Protein AF-A0A9E8MXU7-F1 (afdb_monomer_lite)

Secondary structure (DSSP, 8-state):
-HHHHHHHHHHHHHHHHTT-----SSSGGGSSS---TTSGGGS-TTS--PPP-----SSTT--EEEEEETTEEEEEE---SSS---B-TTT-PBPPEEEEEEBPTTS-B---EEGGG-

pLDDT: mean 76.49, std 16.61, range [40.97, 94.19]

Foldseek 3Di:
DVVVVVVVVVVVVVVVVVPDDPPPPPPVVPDDDDDDPCPVVPPDPPPPDDDDDDQVAPDPQHKDWDDDDDQKTKIKTLDDPDDDFDADPPPRHTDIFIWIWGQDPVRHTHDTDGPVVD

Radius of gyration: 22.43 Å; chains: 1; bounding box: 34×58×56 Å

Organism: NCBI:txid2980107

Sequence (118 aa):
MKNFILLVNILFTLNVSFAQDNESDLFAASTETHLPTNFKDRIGSNGFAFRTLDVGINTKYSEYGSGFFMNKFIMVSSKKLGGLAKRDKATGEGFKSLYCLDIDKNGGLRLPLLFSEL

Structure (mmCIF, N/CA/C/O backbone):
data_AF-A0A9E8MXU7-F1
#
_entry.id   AF-A0A9E8MXU7-F1
#
loop_
_atom_site.group_PDB
_atom_site.id
_atom_site.type_symbol
_atom_site.label_atom_id
_atom_site.label_alt_id
_atom_site.label_comp_id
_atom_site.label_asym_id
_atom_site.label_entity_id
_atom_site.label_seq_id
_atom_site.pdbx_PDB_ins_code
_atom_site.Cartn_x
_atom_site.Cartn_y
_atom_site.Cartn_z
_atom_site.occupancy
_atom_site.B_iso_or_equiv
_atom_site.auth_seq_id
_atom_site.auth_comp_id
_atom_site.auth_asym_id
_atom_site.auth_atom_id
_atom_site.pdbx_PDB_model_num
ATOM 1 N N . MET A 1 1 ? -17.711 47.129 1.062 1.00 64.38 1 MET A N 1
ATOM 2 C CA . MET A 1 1 ? -18.404 45.888 0.631 1.00 64.38 1 MET A CA 1
ATOM 3 C C . MET A 1 1 ? -18.013 45.431 -0.774 1.00 64.38 1 MET A C 1
ATOM 5 O O . MET A 1 1 ? -17.635 44.280 -0.920 1.00 64.38 1 MET A O 1
ATOM 9 N N . LYS A 1 2 ? -18.031 46.303 -1.792 1.00 74.94 2 LYS A N 1
ATOM 10 C CA . LYS A 1 2 ? -17.708 45.945 -3.190 1.00 74.94 2 LYS A CA 1
ATOM 11 C C . LYS A 1 2 ? -16.315 45.302 -3.372 1.00 74.94 2 LYS A C 1
ATOM 13 O O . LYS A 1 2 ? -16.202 44.275 -4.025 1.00 74.94 2 LYS A O 1
ATOM 18 N N . ASN A 1 3 ? -15.293 45.830 -2.692 1.00 81.81 3 ASN A N 1
ATOM 19 C CA . ASN A 1 3 ? -13.92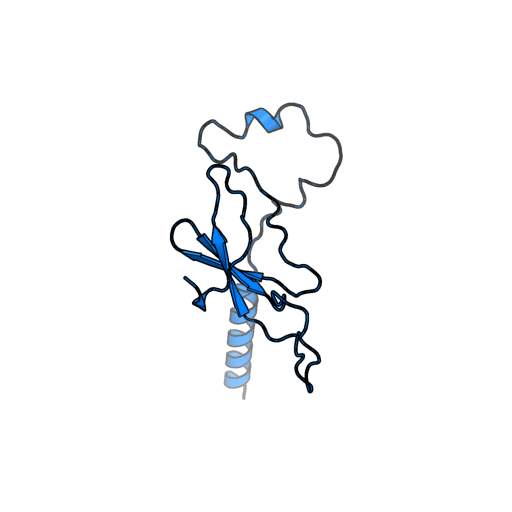0 45.300 -2.755 1.00 81.81 3 ASN A CA 1
ATOM 20 C C . ASN A 1 3 ? -13.760 43.947 -2.040 1.00 81.81 3 ASN A C 1
ATOM 22 O O . ASN A 1 3 ? -12.937 43.136 -2.443 1.00 81.81 3 ASN A O 1
ATOM 26 N N . PHE A 1 4 ? -14.568 43.686 -1.009 1.00 85.69 4 PHE A N 1
ATOM 27 C CA . PHE A 1 4 ? -14.568 42.402 -0.303 1.00 85.69 4 PHE A CA 1
ATOM 28 C C . PHE A 1 4 ? -15.193 41.304 -1.171 1.00 85.69 4 PHE A C 1
ATOM 30 O O . PHE A 1 4 ? -14.626 40.229 -1.317 1.00 85.69 4 PHE A O 1
ATOM 37 N N . ILE A 1 5 ? -16.312 41.617 -1.832 1.00 86.75 5 ILE A N 1
ATOM 38 C CA . ILE A 1 5 ? -16.969 40.710 -2.783 1.00 86.75 5 ILE A CA 1
ATOM 39 C C . ILE A 1 5 ? -16.043 40.405 -3.970 1.00 86.75 5 ILE A C 1
ATOM 41 O O . ILE A 1 5 ? -15.964 39.256 -4.400 1.00 86.75 5 ILE A O 1
ATOM 45 N N . LEU A 1 6 ? -15.303 41.401 -4.468 1.00 88.12 6 LEU A N 1
ATOM 46 C CA . LEU A 1 6 ? -14.323 41.205 -5.539 1.00 88.12 6 LEU A CA 1
ATOM 47 C C . LEU A 1 6 ? -13.199 40.246 -5.112 1.00 88.12 6 LEU A C 1
ATOM 49 O O . LEU A 1 6 ? -12.847 39.339 -5.859 1.00 88.12 6 LEU A O 1
ATOM 53 N N . LEU A 1 7 ? -12.682 40.409 -3.893 1.00 87.19 7 LEU A N 1
ATOM 54 C CA . LEU A 1 7 ? -11.587 39.593 -3.369 1.00 87.19 7 LEU A CA 1
ATOM 55 C C . LEU A 1 7 ? -12.011 38.133 -3.144 1.00 87.19 7 LEU A C 1
ATOM 57 O O . LEU A 1 7 ? -11.262 37.222 -3.485 1.00 87.19 7 LEU A O 1
ATOM 61 N N . VAL A 1 8 ? -13.239 37.904 -2.666 1.00 89.50 8 VAL A N 1
ATOM 62 C CA . VAL A 1 8 ? -13.817 36.555 -2.521 1.00 89.50 8 VAL A CA 1
ATOM 63 C C . VAL A 1 8 ? -13.996 35.869 -3.879 1.00 89.50 8 VAL A C 1
ATOM 65 O O . VAL A 1 8 ? -13.662 34.694 -4.014 1.00 89.50 8 VAL A O 1
ATOM 68 N N . ASN A 1 9 ? -14.462 36.594 -4.902 1.00 81.06 9 ASN A N 1
ATOM 69 C CA . ASN A 1 9 ? -14.613 36.033 -6.249 1.00 81.06 9 ASN A CA 1
ATOM 70 C C . ASN A 1 9 ? -13.260 35.664 -6.876 1.00 81.06 9 ASN A C 1
ATOM 72 O O . ASN A 1 9 ? -13.131 34.584 -7.448 1.00 81.06 9 ASN A O 1
ATOM 76 N N . ILE A 1 10 ? -12.234 36.506 -6.709 1.00 88.00 10 ILE A N 1
ATOM 77 C CA . ILE A 1 10 ? -10.873 36.204 -7.181 1.00 88.00 10 ILE A CA 1
ATOM 78 C C . ILE A 1 10 ? -10.344 34.934 -6.504 1.00 88.00 10 ILE A C 1
ATOM 80 O O . ILE A 1 10 ? -9.859 34.028 -7.184 1.00 88.00 10 ILE A O 1
ATOM 84 N N . LEU A 1 11 ? -10.505 34.820 -5.182 1.00 82.19 11 LEU A N 1
ATOM 85 C CA . LEU A 1 11 ? -10.062 33.643 -4.434 1.00 82.19 11 LEU A CA 1
ATOM 86 C C . LEU A 1 11 ? -10.775 32.365 -4.904 1.00 82.19 11 LEU A C 1
ATOM 88 O O . LEU A 1 11 ? -10.141 31.322 -5.046 1.00 82.19 11 LEU A O 1
ATOM 92 N N . PHE A 1 12 ? -12.076 32.447 -5.191 1.00 82.12 12 PHE A N 1
ATOM 93 C CA . PHE A 1 12 ? -12.857 31.312 -5.681 1.00 82.12 12 PHE A CA 1
ATOM 94 C C . PHE A 1 12 ? -12.384 30.840 -7.066 1.00 82.12 12 PHE A C 1
ATOM 96 O O . PHE A 1 12 ? -12.151 29.649 -7.261 1.00 82.12 12 PHE A O 1
ATOM 103 N N . THR A 1 13 ? -12.146 31.762 -8.007 1.00 75.19 13 THR A N 1
ATOM 104 C CA . THR A 1 13 ? -11.678 31.414 -9.366 1.00 75.19 13 THR A CA 1
ATOM 105 C C . THR A 1 13 ? -10.283 30.785 -9.402 1.00 75.19 13 THR A C 1
ATOM 107 O O . THR A 1 13 ? -10.029 29.896 -10.218 1.00 75.19 13 THR A O 1
ATOM 110 N N . LEU A 1 14 ? -9.392 31.192 -8.491 1.00 72.50 14 LEU A N 1
ATOM 111 C CA . LEU A 1 14 ? -8.070 30.582 -8.353 1.00 72.50 14 LEU A CA 1
ATOM 112 C C . LEU A 1 14 ? -8.187 29.119 -7.907 1.00 72.50 14 LEU A C 1
ATOM 114 O O . LEU A 1 14 ? -7.601 28.249 -8.539 1.00 72.50 14 LEU A O 1
ATOM 118 N N . ASN A 1 15 ? -8.999 28.828 -6.886 1.00 73.69 15 ASN A N 1
ATOM 119 C CA . ASN A 1 15 ? -9.166 27.460 -6.380 1.00 73.69 15 ASN A CA 1
ATOM 120 C C . ASN A 1 15 ? -9.783 26.503 -7.418 1.00 73.69 15 ASN A C 1
ATOM 122 O O . ASN A 1 15 ? -9.364 25.354 -7.494 1.00 73.69 15 ASN A O 1
ATOM 126 N N . VAL A 1 16 ? -10.728 26.967 -8.246 1.00 72.44 16 VAL A N 1
ATOM 127 C CA . VAL A 1 16 ? -11.328 26.133 -9.308 1.00 72.44 16 VAL A CA 1
ATOM 128 C C . VAL A 1 16 ? -10.315 25.802 -10.411 1.00 72.44 16 VAL A C 1
ATOM 130 O O . VAL A 1 16 ? -10.303 24.681 -10.910 1.00 72.44 16 VAL A O 1
ATOM 133 N N . SER A 1 17 ? -9.423 26.736 -10.752 1.00 63.09 17 SER A N 1
ATOM 134 C CA . SER A 1 17 ? -8.416 26.527 -11.806 1.00 63.09 17 SER A CA 1
ATOM 135 C C . SER A 1 17 ? -7.305 25.557 -11.382 1.00 63.09 17 SER A C 1
ATOM 137 O O . SER A 1 17 ? -6.753 24.856 -12.222 1.00 63.09 17 SER A O 1
ATOM 139 N N . PHE A 1 18 ? -6.991 25.481 -10.083 1.00 61.72 18 PHE A N 1
ATOM 140 C CA . PHE A 1 18 ? -6.050 24.489 -9.543 1.00 61.72 18 PHE A CA 1
ATOM 141 C C . PHE A 1 18 ? -6.654 23.083 -9.398 1.00 61.72 18 PHE A C 1
ATOM 143 O O . PHE A 1 18 ? -5.907 22.138 -9.165 1.00 61.72 18 PHE A O 1
ATOM 150 N N . ALA A 1 19 ? -7.977 22.936 -9.528 1.00 57.47 19 ALA A N 1
ATOM 151 C CA . ALA A 1 19 ? -8.677 21.660 -9.377 1.00 57.47 19 ALA A CA 1
ATOM 152 C C . ALA A 1 19 ? -8.977 20.948 -10.710 1.00 57.47 19 ALA A C 1
ATOM 154 O O . ALA A 1 19 ? -9.543 19.862 -10.686 1.00 57.47 19 ALA A O 1
ATOM 155 N N . GLN A 1 20 ? -8.626 21.546 -11.855 1.00 55.00 20 GLN A N 1
ATOM 156 C CA . GLN A 1 20 ? -8.671 20.879 -13.157 1.00 55.00 20 GLN A CA 1
ATOM 157 C C . GLN A 1 20 ? -7.257 20.457 -13.550 1.00 55.00 20 GLN A C 1
ATOM 159 O O . GLN A 1 20 ? -6.517 21.184 -14.214 1.00 55.00 20 GLN A O 1
ATOM 164 N N . ASP A 1 21 ? -6.875 19.262 -13.126 1.00 47.88 21 ASP A N 1
ATOM 165 C CA . ASP A 1 21 ? -5.933 18.467 -13.888 1.00 47.88 21 ASP A CA 1
ATOM 166 C C . ASP A 1 21 ? -6.541 18.203 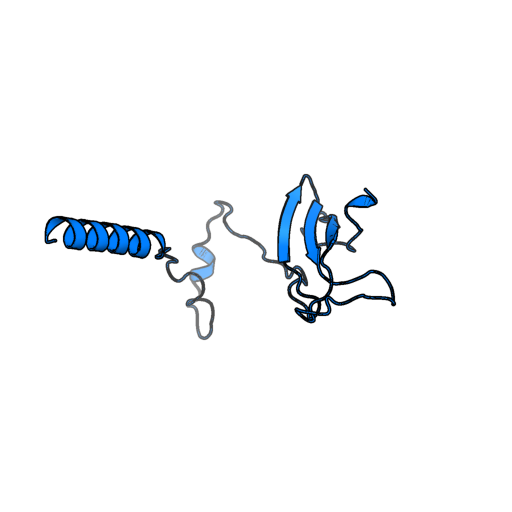-15.271 1.00 47.88 21 ASP A C 1
ATOM 168 O O . ASP A 1 21 ? -7.623 17.644 -15.424 1.00 47.88 21 ASP A O 1
ATOM 172 N N . ASN A 1 22 ? -5.846 18.646 -16.318 1.00 52.66 22 ASN A N 1
ATOM 173 C CA . ASN A 1 22 ? -6.148 18.213 -17.676 1.00 52.66 22 ASN A CA 1
ATOM 174 C C . ASN A 1 22 ? -5.672 16.761 -17.809 1.00 52.66 22 ASN A C 1
ATOM 176 O O . ASN A 1 22 ? -4.643 16.499 -18.434 1.00 52.66 22 ASN A O 1
ATOM 180 N N . GLU A 1 23 ? -6.381 15.818 -17.188 1.00 46.41 23 GLU A N 1
ATOM 181 C CA . GLU A 1 23 ? -6.251 14.411 -17.538 1.00 46.41 23 GLU A CA 1
ATOM 182 C C . GLU A 1 23 ? -6.881 14.256 -18.923 1.00 46.41 23 GLU A C 1
ATOM 184 O O . GLU A 1 23 ? -8.076 14.032 -19.094 1.00 46.41 23 GLU A O 1
ATOM 189 N N . SER A 1 24 ? -6.069 14.488 -19.954 1.00 46.78 24 SER A N 1
ATOM 190 C CA . SER A 1 24 ? -6.431 14.148 -21.318 1.00 46.78 24 SER A CA 1
ATOM 191 C C . SER A 1 24 ? -6.601 12.633 -21.386 1.00 46.78 24 SER A C 1
ATOM 193 O O . SER A 1 24 ? -5.602 11.928 -21.504 1.00 46.78 24 SER A O 1
ATOM 195 N N . ASP A 1 25 ? -7.845 12.173 -21.239 1.00 49.25 25 ASP A N 1
ATOM 196 C CA . ASP A 1 25 ? -8.442 10.897 -21.660 1.00 49.25 25 ASP A CA 1
ATOM 197 C C . ASP A 1 25 ? -7.466 9.845 -22.223 1.00 49.25 25 ASP A C 1
ATOM 199 O O . ASP A 1 25 ? -7.550 9.418 -23.376 1.00 49.25 25 ASP A O 1
ATOM 203 N N . LEU A 1 26 ? -6.533 9.372 -21.396 1.00 45.31 26 LEU A N 1
ATOM 204 C CA . LEU A 1 26 ? -5.691 8.225 -21.738 1.00 45.31 26 LEU A CA 1
ATOM 205 C C . LEU A 1 26 ? -6.411 6.913 -21.386 1.00 45.31 26 LEU A C 1
ATOM 207 O O . LEU A 1 26 ? -6.128 5.868 -21.969 1.00 45.31 26 LEU A O 1
ATOM 211 N N . PHE A 1 27 ? -7.388 6.976 -20.475 1.00 40.97 27 PHE A N 1
ATOM 212 C CA . PHE A 1 27 ? -8.148 5.824 -19.993 1.00 40.97 27 PHE A CA 1
ATOM 213 C C . PHE A 1 27 ? -9.448 5.563 -20.770 1.00 40.97 27 PHE A C 1
ATOM 215 O O . PHE A 1 27 ? -9.799 4.394 -20.957 1.00 40.97 27 PHE A O 1
ATOM 222 N N . ALA A 1 28 ? -10.110 6.593 -21.317 1.00 44.25 28 ALA A N 1
ATOM 223 C CA . ALA A 1 28 ? -11.342 6.431 -22.105 1.00 44.25 28 ALA A CA 1
ATOM 224 C C . ALA A 1 28 ? -11.138 5.634 -23.409 1.00 44.25 28 ALA A C 1
ATOM 226 O O . ALA A 1 28 ? -12.076 5.030 -23.922 1.00 44.25 28 ALA A O 1
ATOM 227 N N . ALA A 1 29 ? -9.904 5.556 -23.919 1.00 42.81 29 ALA A N 1
ATOM 228 C CA . ALA A 1 29 ? -9.572 4.797 -25.126 1.00 42.81 29 ALA A CA 1
ATOM 229 C C . ALA A 1 29 ? -9.356 3.288 -24.892 1.00 42.81 29 ALA A C 1
ATOM 231 O O . ALA A 1 29 ? -9.161 2.545 -25.854 1.00 42.81 29 ALA A O 1
ATOM 232 N N . SER A 1 30 ? -9.353 2.819 -23.638 1.00 48.44 30 SER A N 1
ATOM 233 C CA . SER A 1 30 ? -9.045 1.414 -23.322 1.00 48.44 30 SER A CA 1
ATOM 234 C C . SER A 1 30 ? -10.272 0.519 -23.136 1.00 48.44 30 SER A C 1
ATOM 236 O O . SER A 1 30 ? -10.121 -0.700 -23.062 1.00 48.44 30 SER A O 1
ATOM 238 N N . THR A 1 31 ? -11.482 1.085 -23.121 1.00 47.25 31 THR A N 1
ATOM 239 C CA . THR A 1 31 ? -12.711 0.294 -22.985 1.00 47.25 31 THR A CA 1
ATOM 240 C C . THR A 1 31 ? -13.392 0.122 -24.342 1.00 47.25 31 THR A C 1
ATOM 242 O O . THR A 1 31 ? -14.197 0.940 -24.765 1.00 47.25 31 THR A O 1
ATOM 245 N N . GLU A 1 32 ? -13.055 -1.013 -24.958 1.00 51.97 32 GLU A N 1
ATOM 246 C CA . GLU A 1 32 ? -13.896 -1.820 -25.851 1.00 51.97 32 GLU A CA 1
ATOM 247 C C . GLU A 1 32 ? -14.087 -1.365 -27.319 1.00 51.97 32 GLU A C 1
ATOM 249 O O . GLU A 1 32 ? -14.610 -0.306 -27.646 1.00 51.97 32 GLU A O 1
ATOM 254 N N . THR A 1 33 ? -13.785 -2.327 -28.202 1.00 45.25 33 THR A N 1
ATOM 255 C CA . THR A 1 33 ? -14.223 -2.512 -29.601 1.00 45.25 33 THR A CA 1
ATOM 256 C C . THR A 1 33 ? -13.412 -1.864 -30.744 1.00 45.25 33 THR A C 1
ATOM 258 O O . THR A 1 33 ? -13.526 -0.694 -31.079 1.00 45.25 33 THR A O 1
ATOM 261 N N . HIS A 1 34 ? -12.636 -2.729 -31.417 1.00 46.75 34 HIS A N 1
ATOM 262 C CA . HIS A 1 34 ? -12.014 -2.560 -32.742 1.00 46.75 34 HIS A CA 1
ATOM 263 C C . HIS A 1 34 ? -10.961 -1.449 -32.899 1.00 46.75 34 HIS A C 1
ATOM 265 O O . HIS A 1 34 ? -11.151 -0.485 -33.638 1.00 46.75 34 HIS A O 1
ATOM 271 N N . LEU A 1 35 ? -9.768 -1.655 -32.326 1.00 45.47 35 LEU A N 1
ATOM 272 C CA . LEU A 1 35 ? -8.597 -0.901 -32.774 1.00 45.47 35 LEU A CA 1
ATOM 273 C C . LEU A 1 35 ? -8.193 -1.347 -34.195 1.00 45.47 35 LEU A C 1
ATOM 275 O O . LEU A 1 35 ? -7.943 -2.540 -34.402 1.00 45.47 35 LEU A O 1
ATOM 279 N N . PRO A 1 36 ? -8.065 -0.427 -35.171 1.00 45.41 36 PRO A N 1
ATOM 280 C CA . PRO A 1 36 ? -7.411 -0.732 -36.435 1.00 45.41 36 PRO A CA 1
ATOM 281 C C . PRO A 1 36 ? -5.972 -1.176 -36.149 1.00 45.41 36 PRO A C 1
ATOM 283 O O . PRO A 1 36 ? -5.310 -0.657 -35.248 1.00 45.41 36 PRO A O 1
ATOM 286 N N . THR A 1 37 ? -5.485 -2.134 -36.933 1.00 50.81 37 THR A N 1
ATOM 287 C CA . THR A 1 37 ? -4.217 -2.879 -36.797 1.00 50.81 37 THR A CA 1
ATOM 288 C C . THR A 1 37 ? -2.934 -2.044 -36.657 1.00 50.81 37 THR A C 1
ATOM 290 O O . THR A 1 37 ? -1.872 -2.615 -36.452 1.00 50.81 37 THR A O 1
ATOM 293 N N . ASN A 1 38 ? -3.016 -0.714 -36.693 1.00 51.56 38 ASN A N 1
ATOM 294 C CA . ASN A 1 38 ? -1.882 0.208 -36.775 1.00 51.56 38 ASN A CA 1
ATOM 295 C C . ASN A 1 38 ? -1.604 0.984 -35.471 1.00 51.56 38 ASN A C 1
ATOM 297 O O . ASN A 1 38 ? -0.769 1.886 -35.461 1.00 51.56 38 ASN A O 1
ATOM 301 N N . PHE A 1 39 ? -2.296 0.690 -34.362 1.00 51.50 39 PHE A N 1
ATOM 302 C CA . PHE A 1 39 ? -2.021 1.368 -33.082 1.00 51.50 39 PHE A CA 1
ATOM 303 C C . PHE A 1 39 ? -0.766 0.826 -32.375 1.00 51.50 39 PHE A C 1
ATOM 305 O O . PHE A 1 39 ? -0.102 1.559 -31.646 1.00 51.50 39 PHE A O 1
ATOM 312 N N . LYS A 1 40 ? -0.397 -0.438 -32.635 1.00 54.09 40 LYS A N 1
ATOM 313 C CA . LYS A 1 40 ? 0.825 -1.059 -32.091 1.00 54.09 40 LYS A CA 1
ATOM 314 C C . LYS A 1 40 ? 2.110 -0.437 -32.650 1.00 54.09 40 LYS A C 1
ATOM 316 O O . LYS A 1 40 ? 3.107 -0.403 -31.941 1.00 54.09 40 LYS A O 1
ATOM 321 N N . ASP A 1 41 ? 2.060 0.130 -33.853 1.00 55.44 41 ASP A N 1
ATOM 322 C CA . ASP A 1 41 ? 3.236 0.694 -34.532 1.00 55.44 41 ASP A CA 1
ATOM 323 C C . ASP A 1 41 ? 3.572 2.129 -34.088 1.00 55.44 41 ASP A C 1
ATOM 325 O O . ASP A 1 41 ? 4.588 2.690 -34.494 1.00 55.44 41 ASP A O 1
ATOM 329 N N . ARG A 1 42 ? 2.724 2.748 -33.252 1.00 54.69 42 ARG A N 1
ATOM 330 C CA . ARG A 1 42 ? 2.892 4.137 -32.785 1.00 54.69 42 ARG A CA 1
ATOM 331 C C . ARG A 1 42 ? 3.596 4.273 -31.437 1.00 54.69 42 ARG A C 1
ATOM 333 O O . ARG A 1 42 ? 4.032 5.373 -31.106 1.00 54.69 42 ARG A O 1
ATOM 340 N N . ILE A 1 43 ? 3.746 3.188 -30.677 1.00 59.91 43 ILE A N 1
ATOM 341 C CA . ILE A 1 43 ? 4.627 3.175 -29.504 1.00 59.91 43 ILE A CA 1
ATOM 342 C C . ILE A 1 43 ? 6.022 2.828 -30.020 1.00 59.91 43 ILE A C 1
ATOM 344 O O . ILE A 1 43 ? 6.376 1.663 -30.175 1.00 59.91 43 ILE A O 1
ATOM 348 N N . GLY A 1 44 ? 6.779 3.862 -30.388 1.00 57.03 44 GLY A N 1
ATOM 349 C CA . GLY A 1 44 ? 8.137 3.706 -30.898 1.00 57.03 44 GLY A CA 1
ATOM 350 C C . GLY A 1 44 ? 9.080 3.044 -29.886 1.00 57.03 44 GLY A C 1
ATOM 351 O O . GLY A 1 44 ? 8.786 2.901 -28.701 1.00 57.03 44 GLY A O 1
ATOM 352 N N . SER A 1 45 ? 10.287 2.703 -30.336 1.00 55.94 45 SER A N 1
ATOM 353 C CA . SER A 1 45 ? 11.387 2.192 -29.499 1.00 55.94 45 SER A CA 1
ATOM 354 C C . SER A 1 45 ? 11.906 3.197 -28.452 1.00 55.94 45 SER A C 1
ATOM 356 O O . SER A 1 45 ? 12.939 2.965 -27.832 1.00 55.94 45 SER A O 1
ATOM 358 N N . ASN A 1 46 ? 11.220 4.328 -28.268 1.00 56.28 46 ASN A N 1
ATOM 359 C CA . ASN A 1 46 ? 11.553 5.415 -27.350 1.00 56.28 46 ASN A CA 1
ATOM 360 C C . ASN A 1 46 ? 11.226 5.098 -25.877 1.00 56.28 46 ASN A C 1
ATOM 362 O O . ASN A 1 46 ? 11.401 5.961 -25.023 1.00 56.28 46 ASN A O 1
ATOM 366 N N . GLY A 1 47 ? 10.801 3.868 -25.567 1.00 58.12 47 GLY A N 1
ATOM 367 C CA . GLY A 1 47 ? 10.821 3.340 -24.200 1.00 58.12 47 GLY A CA 1
ATOM 368 C C . GLY A 1 47 ? 9.590 3.642 -23.344 1.00 58.12 47 GLY A C 1
ATOM 369 O O . GLY A 1 47 ? 9.616 3.362 -22.152 1.00 58.12 47 GLY A O 1
ATOM 370 N N . PHE A 1 48 ? 8.496 4.144 -23.923 1.00 71.69 48 PHE A N 1
ATOM 371 C CA . PHE A 1 48 ? 7.241 4.405 -23.194 1.00 71.69 48 PHE A CA 1
ATOM 372 C C . PHE A 1 48 ? 6.287 3.198 -23.140 1.00 71.69 48 PHE A C 1
ATOM 374 O O . PHE A 1 48 ? 5.099 3.340 -22.855 1.00 71.69 48 PHE A O 1
ATOM 381 N N . ALA A 1 49 ? 6.796 1.996 -23.412 1.00 75.50 49 ALA A N 1
ATOM 382 C CA . ALA A 1 49 ? 6.058 0.755 -23.219 1.00 75.50 49 ALA A CA 1
ATOM 383 C C . ALA A 1 49 ? 6.203 0.299 -21.760 1.00 75.50 49 ALA A C 1
ATOM 385 O O . ALA A 1 49 ? 7.161 -0.387 -21.400 1.00 75.50 49 ALA A O 1
ATOM 386 N N . PHE A 1 50 ? 5.253 0.689 -20.912 1.00 77.69 50 PHE A N 1
ATOM 387 C CA . PHE A 1 50 ? 5.227 0.276 -19.511 1.00 77.69 50 PHE A CA 1
ATOM 388 C C . PHE A 1 50 ? 4.370 -0.970 -19.327 1.00 77.69 50 PHE A C 1
ATOM 390 O O . PHE A 1 50 ? 3.281 -1.089 -19.887 1.00 77.69 50 PHE A O 1
ATOM 397 N N . ARG A 1 51 ? 4.848 -1.887 -18.485 1.00 78.62 51 ARG A N 1
ATOM 398 C CA . ARG A 1 51 ? 4.021 -2.972 -17.970 1.00 78.62 51 ARG A CA 1
ATOM 399 C C . ARG A 1 51 ? 3.410 -2.530 -16.651 1.00 78.62 51 ARG A C 1
ATOM 401 O O . ARG A 1 51 ? 4.136 -2.276 -15.695 1.00 78.62 51 ARG A O 1
ATOM 408 N N . THR A 1 52 ? 2.088 -2.474 -16.603 1.00 84.56 52 THR A N 1
ATOM 409 C CA . THR A 1 52 ? 1.354 -2.307 -15.352 1.00 84.56 52 THR A CA 1
ATOM 410 C C . THR A 1 52 ? 1.217 -3.660 -14.660 1.00 84.56 52 THR A C 1
ATOM 412 O O . THR A 1 52 ? 1.130 -4.709 -15.304 1.00 84.56 52 THR A O 1
ATOM 415 N N . LEU A 1 53 ? 1.262 -3.645 -13.333 1.00 85.12 53 LEU A N 1
ATOM 416 C CA . LEU A 1 53 ? 1.103 -4.825 -12.494 1.00 85.12 53 LEU A CA 1
ATOM 417 C C . LEU A 1 53 ? 0.040 -4.521 -11.449 1.00 85.12 53 LEU A C 1
ATOM 419 O O . LEU A 1 53 ? 0.009 -3.418 -10.901 1.00 85.12 53 LEU A O 1
ATOM 423 N N . ASP A 1 54 ? -0.805 -5.506 -11.167 1.00 85.88 54 ASP A N 1
ATOM 424 C CA . ASP A 1 54 ? -1.683 -5.440 -10.010 1.00 85.88 54 ASP A CA 1
ATOM 425 C C . ASP A 1 54 ? -0.843 -5.621 -8.741 1.00 85.88 54 ASP A C 1
ATOM 427 O O . ASP A 1 54 ? -0.124 -6.608 -8.570 1.00 85.88 54 ASP A O 1
ATOM 431 N N . VAL A 1 55 ? -0.915 -4.624 -7.869 1.00 80.25 55 VAL A N 1
ATOM 432 C CA . VAL A 1 55 ? -0.184 -4.559 -6.604 1.00 80.25 55 VAL A CA 1
ATOM 433 C C . VAL A 1 55 ? -0.957 -5.201 -5.445 1.00 80.25 55 VAL A C 1
ATOM 435 O O . VAL A 1 55 ? -0.401 -5.349 -4.358 1.00 80.25 55 VAL A O 1
ATOM 438 N N . GLY A 1 56 ? -2.224 -5.586 -5.642 1.00 81.44 56 GLY A N 1
ATOM 439 C CA . GLY A 1 56 ? -3.043 -6.259 -4.629 1.00 81.44 56 GLY A CA 1
ATOM 440 C C . GLY A 1 56 ? -3.382 -5.398 -3.403 1.00 81.44 56 GLY A C 1
ATOM 441 O O . GLY A 1 56 ? -3.657 -5.942 -2.330 1.00 81.44 56 GLY A O 1
ATOM 442 N N . ILE A 1 57 ? -3.327 -4.068 -3.540 1.00 80.81 57 ILE A N 1
ATOM 443 C CA . ILE A 1 57 ? -3.721 -3.093 -2.506 1.00 80.81 57 ILE A CA 1
ATOM 444 C C . ILE A 1 57 ? -5.201 -2.707 -2.664 1.00 80.81 57 ILE A C 1
ATOM 446 O O . ILE A 1 57 ? -5.854 -3.130 -3.611 1.00 80.81 57 ILE A O 1
ATOM 450 N N . ASN A 1 58 ? -5.737 -1.894 -1.749 1.00 83.38 58 ASN A N 1
ATOM 451 C CA . ASN A 1 58 ? -7.156 -1.524 -1.697 1.00 83.38 58 ASN A CA 1
ATOM 452 C C . ASN A 1 58 ? -8.106 -2.712 -1.440 1.00 83.38 58 ASN A C 1
ATOM 454 O O . ASN A 1 58 ? -9.150 -2.873 -2.073 1.00 83.38 58 ASN A O 1
ATOM 458 N N . THR A 1 59 ? -7.747 -3.570 -0.487 1.00 85.19 59 THR A N 1
ATOM 459 C CA . THR A 1 59 ? -8.635 -4.634 -0.017 1.00 85.19 59 THR A CA 1
ATOM 460 C C . THR A 1 59 ? -9.588 -4.103 1.063 1.00 85.19 59 THR A C 1
ATOM 462 O O . THR A 1 59 ? -9.557 -2.935 1.455 1.00 85.19 59 THR A O 1
ATOM 465 N N . LYS A 1 60 ? -10.399 -4.991 1.654 1.00 84.06 60 LYS A N 1
ATOM 466 C CA . LYS A 1 60 ? -11.238 -4.678 2.829 1.00 84.06 60 LYS A CA 1
ATOM 467 C C . LYS A 1 60 ? -10.463 -4.160 4.052 1.00 84.06 60 LYS A C 1
ATOM 469 O O . LYS A 1 60 ? -11.084 -3.740 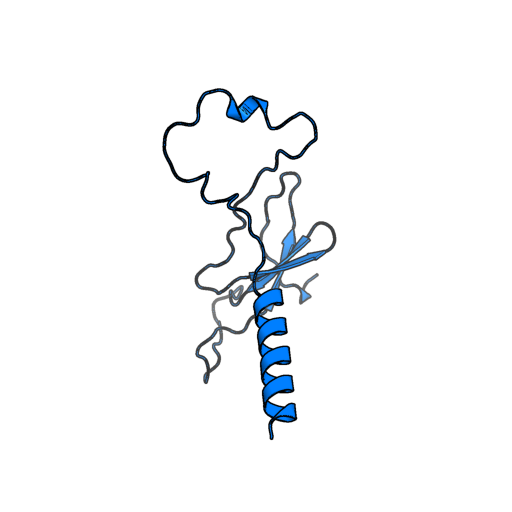5.024 1.00 84.06 60 LYS A O 1
ATOM 474 N N . TYR A 1 61 ? -9.134 -4.260 4.050 1.00 84.06 61 TYR A N 1
ATOM 475 C CA . TYR A 1 61 ? -8.271 -3.735 5.105 1.00 84.06 61 TYR A CA 1
ATOM 476 C C . TYR A 1 61 ? -7.732 -2.325 4.798 1.00 84.06 61 TYR A C 1
ATOM 478 O O . TYR A 1 61 ? -6.849 -1.847 5.513 1.00 84.06 61 TYR A O 1
ATOM 486 N N . SER A 1 62 ? -8.288 -1.650 3.784 1.00 83.94 62 SER A N 1
ATOM 487 C CA . SER A 1 62 ? -8.047 -0.241 3.457 1.00 83.94 62 SER A CA 1
ATOM 488 C C . SER A 1 62 ? -6.564 0.091 3.295 1.00 83.94 62 SER A C 1
ATOM 490 O O . SER A 1 62 ? -6.015 0.904 4.051 1.00 83.94 62 SER A O 1
ATOM 492 N N . GLU A 1 63 ? -5.922 -0.567 2.328 1.00 89.69 63 GLU A N 1
ATOM 493 C CA . GLU A 1 63 ? -4.533 -0.310 1.958 1.00 89.69 63 GLU A CA 1
ATOM 494 C C . GLU A 1 63 ? -4.383 0.786 0.913 1.00 89.69 63 GLU A C 1
ATOM 496 O O . GLU A 1 63 ? -5.065 0.767 -0.109 1.00 89.69 63 GLU A O 1
ATOM 501 N N . TYR A 1 64 ? -3.416 1.675 1.123 1.00 90.44 64 TYR A N 1
ATOM 502 C CA . TYR A 1 64 ? -2.989 2.654 0.129 1.00 90.44 64 TYR A CA 1
ATOM 503 C C . TYR A 1 64 ? -1.465 2.772 0.106 1.00 90.44 64 TYR A C 1
ATOM 505 O O . TYR A 1 64 ? -0.781 2.553 1.112 1.00 90.44 64 TYR A O 1
ATOM 513 N N . GLY A 1 65 ? -0.925 3.088 -1.070 1.00 90.75 65 GLY A N 1
ATOM 514 C CA . GLY A 1 65 ? 0.506 3.310 -1.248 1.00 90.75 65 GLY A CA 1
ATOM 515 C C . GLY A 1 65 ? 0.951 4.589 -0.545 1.00 90.75 65 GLY A C 1
ATOM 516 O O . GLY A 1 65 ? 0.292 5.619 -0.659 1.00 90.75 65 GLY A O 1
ATOM 517 N N . SER A 1 66 ? 2.071 4.521 0.174 1.00 92.38 66 SER A N 1
ATOM 518 C CA . SER A 1 66 ? 2.726 5.699 0.748 1.00 92.38 66 SER A CA 1
ATOM 519 C C . SER A 1 66 ? 3.860 6.194 -0.144 1.00 92.38 66 SER A C 1
ATOM 521 O O . SER A 1 66 ? 4.031 7.398 -0.291 1.00 92.38 66 SER A O 1
ATOM 523 N N . GLY A 1 67 ? 4.658 5.285 -0.708 1.00 92.56 67 GLY A N 1
ATOM 524 C CA . GLY A 1 67 ? 5.793 5.656 -1.547 1.00 92.56 67 GLY A CA 1
ATOM 525 C C . GLY A 1 67 ? 6.792 4.524 -1.751 1.00 92.56 67 GLY A C 1
ATOM 526 O O . GLY A 1 67 ? 6.550 3.378 -1.377 1.00 92.56 67 GLY A O 1
ATOM 527 N N . PHE A 1 68 ? 7.931 4.870 -2.342 1.00 92.75 68 PHE A N 1
ATOM 528 C CA . PHE A 1 68 ? 9.029 3.951 -2.621 1.00 92.75 68 PHE A CA 1
ATOM 529 C C . PHE A 1 68 ? 10.285 4.402 -1.880 1.00 92.75 68 PHE A C 1
ATOM 531 O O . PHE A 1 68 ? 10.608 5.589 -1.865 1.00 92.75 68 PHE A O 1
ATOM 538 N N . PHE A 1 69 ? 11.005 3.454 -1.286 1.00 90.94 69 PHE A N 1
ATOM 539 C CA . PHE A 1 69 ? 12.314 3.701 -0.692 1.00 90.94 69 PHE A CA 1
ATOM 540 C C . PHE A 1 69 ? 13.253 2.554 -1.042 1.00 90.94 69 PHE A C 1
ATOM 542 O O . PHE A 1 69 ? 12.997 1.401 -0.693 1.00 90.94 69 PHE A O 1
ATOM 549 N N . MET A 1 70 ? 14.345 2.872 -1.742 1.00 89.94 70 MET A N 1
ATOM 550 C CA . MET A 1 70 ? 15.228 1.869 -2.342 1.00 89.94 70 MET A CA 1
ATOM 551 C C . MET A 1 70 ? 14.408 0.875 -3.187 1.00 89.94 70 MET A C 1
ATOM 553 O O . MET A 1 70 ? 13.530 1.274 -3.946 1.00 89.94 70 MET A O 1
ATOM 557 N N . ASN A 1 71 ? 14.663 -0.423 -3.044 1.00 91.44 71 ASN A N 1
ATOM 558 C CA . ASN A 1 71 ? 13.960 -1.481 -3.760 1.00 91.44 71 ASN A CA 1
ATOM 559 C C . ASN A 1 71 ? 12.725 -1.993 -2.986 1.00 91.44 71 ASN A C 1
ATOM 561 O O . ASN A 1 71 ? 12.425 -3.190 -2.993 1.00 91.44 71 ASN A O 1
ATOM 565 N N . LYS A 1 72 ? 12.055 -1.095 -2.251 1.00 93.00 72 LYS A N 1
ATOM 566 C CA . LYS A 1 72 ? 10.915 -1.421 -1.394 1.00 93.00 72 LYS A CA 1
ATOM 567 C C . LYS A 1 72 ? 9.737 -0.486 -1.643 1.00 93.00 72 LYS A C 1
ATOM 569 O O . LYS A 1 72 ? 9.895 0.728 -1.782 1.00 93.00 72 LYS A O 1
ATOM 574 N N . PHE A 1 73 ? 8.547 -1.0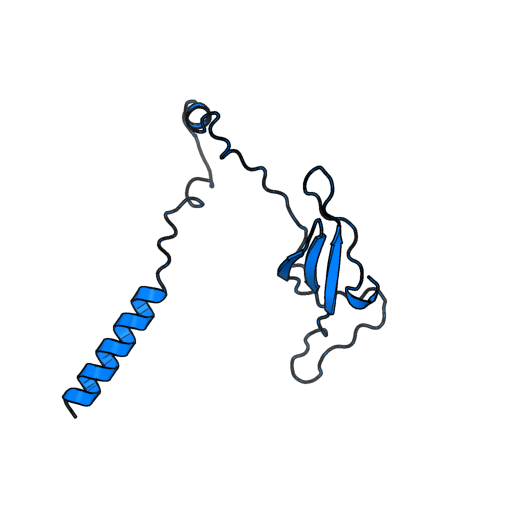71 -1.653 1.00 93.31 73 PHE A N 1
ATOM 575 C CA . PHE A 1 73 ? 7.277 -0.363 -1.676 1.00 93.31 73 PHE A CA 1
ATOM 576 C C . PHE A 1 73 ? 6.749 -0.217 -0.248 1.00 93.31 73 PHE A C 1
ATOM 578 O O . PHE A 1 73 ? 6.665 -1.193 0.501 1.00 93.31 73 PHE A O 1
ATOM 585 N N . ILE A 1 74 ? 6.409 1.009 0.133 1.00 94.19 74 ILE A N 1
ATOM 586 C CA . ILE A 1 74 ? 5.858 1.346 1.442 1.00 94.19 74 ILE A CA 1
ATOM 587 C C . ILE A 1 74 ? 4.353 1.530 1.283 1.00 94.19 74 ILE A C 1
ATOM 589 O O . ILE A 1 74 ? 3.901 2.379 0.510 1.00 94.19 74 ILE A O 1
ATOM 593 N N . MET A 1 75 ? 3.577 0.771 2.052 1.00 93.62 75 MET A N 1
ATOM 594 C CA . MET A 1 75 ? 2.121 0.886 2.093 1.00 93.62 75 MET A CA 1
ATOM 595 C C . MET A 1 75 ? 1.623 1.140 3.511 1.00 93.62 75 MET A C 1
ATOM 597 O O . MET A 1 75 ? 2.220 0.698 4.493 1.00 93.62 75 MET A O 1
ATOM 601 N N . VAL A 1 76 ? 0.479 1.803 3.607 1.00 93.50 76 VAL A N 1
ATOM 602 C CA . VAL A 1 76 ? -0.293 1.899 4.842 1.00 93.50 76 VAL A CA 1
ATOM 603 C C . VAL A 1 76 ? -1.415 0.875 4.772 1.00 93.50 76 VAL A C 1
ATOM 605 O O . VAL A 1 76 ? -2.107 0.799 3.763 1.00 93.50 76 VAL A O 1
ATOM 608 N N . SER A 1 77 ? -1.613 0.090 5.829 1.00 91.56 77 SER A N 1
ATOM 609 C CA . SER A 1 77 ? -2.666 -0.928 5.873 1.00 91.56 77 SER A CA 1
ATOM 610 C C . SER A 1 77 ? -3.252 -1.081 7.272 1.00 91.56 77 SER A C 1
ATOM 612 O O . SER A 1 77 ? -2.519 -1.039 8.261 1.00 91.56 77 SER A O 1
ATOM 614 N N . SER A 1 78 ? -4.566 -1.312 7.361 1.00 90.69 78 SER A N 1
ATOM 615 C CA .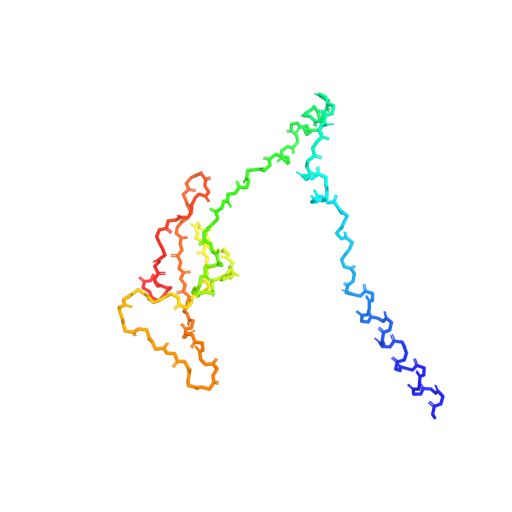 SER A 1 78 ? -5.219 -1.779 8.594 1.00 90.69 78 SER A CA 1
ATOM 616 C C . SER A 1 78 ? -5.175 -3.310 8.735 1.00 90.69 78 SER A C 1
ATOM 618 O O . SER A 1 78 ? -5.725 -3.870 9.689 1.00 90.69 78 SER A O 1
ATOM 620 N N . LYS A 1 79 ? -4.547 -4.022 7.787 1.00 85.62 79 LYS A N 1
ATOM 621 C CA . LYS A 1 79 ? -4.315 -5.465 7.864 1.00 85.62 79 LYS A CA 1
ATOM 622 C C . LYS A 1 79 ? -3.352 -5.691 9.009 1.00 85.62 79 LYS A C 1
ATOM 624 O O . LYS A 1 79 ? -2.236 -5.193 8.983 1.00 85.62 79 LYS A O 1
ATOM 629 N N . LYS A 1 80 ? -3.776 -6.432 10.024 1.00 79.94 80 LYS A N 1
ATOM 630 C CA . LYS A 1 80 ? -2.888 -6.871 11.098 1.00 79.94 80 LYS A CA 1
ATOM 631 C C . LYS A 1 80 ? -2.345 -8.250 10.749 1.00 79.94 80 LYS A C 1
ATOM 633 O O . LYS A 1 80 ? -3.116 -9.141 10.392 1.00 79.94 80 LYS A O 1
ATOM 638 N N . LEU A 1 81 ? -1.039 -8.444 10.888 1.00 69.38 81 LEU A N 1
ATOM 639 C CA . LEU A 1 81 ? -0.444 -9.778 10.890 1.00 69.38 81 LEU A CA 1
ATOM 640 C C . LEU A 1 81 ? -0.792 -10.446 12.239 1.00 69.38 81 LEU A C 1
ATOM 642 O O . LEU A 1 81 ? -0.079 -10.290 13.223 1.00 69.38 81 LEU A O 1
ATOM 646 N N . GLY A 1 82 ? -1.966 -11.089 12.328 1.00 66.19 82 GLY A N 1
ATOM 647 C CA . GLY A 1 82 ? -2.436 -11.810 13.526 1.00 66.19 82 GLY A CA 1
ATOM 648 C C . GLY A 1 82 ? -3.904 -11.555 13.914 1.00 66.19 82 GLY A C 1
ATOM 649 O O . GLY A 1 82 ? -4.510 -10.561 13.521 1.00 66.19 82 GLY A O 1
ATOM 650 N N . GLY A 1 83 ? -4.488 -12.459 14.713 1.00 69.81 83 GLY A N 1
ATOM 651 C CA . GLY A 1 83 ? -5.945 -12.553 14.939 1.00 69.81 83 GLY A CA 1
ATOM 652 C C . GLY A 1 83 ? -6.597 -11.514 15.866 1.00 69.81 83 GLY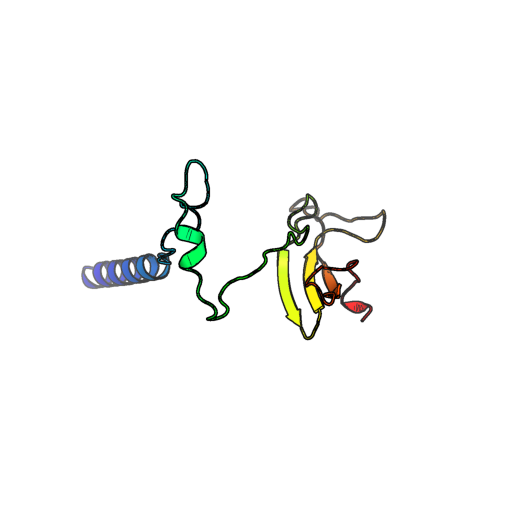 A C 1
ATOM 653 O O . GLY A 1 83 ? -7.819 -11.454 15.942 1.00 69.81 83 GLY A O 1
ATOM 654 N N . LEU A 1 84 ? -5.826 -10.674 16.562 1.00 76.94 84 LEU A N 1
ATOM 655 C CA . LEU A 1 84 ? -6.349 -9.715 17.552 1.00 76.94 84 LEU A CA 1
ATOM 656 C C . LEU A 1 84 ? -6.335 -8.277 17.016 1.00 76.94 84 LEU A C 1
ATOM 658 O O . LEU A 1 84 ? -5.660 -7.396 17.563 1.00 76.94 84 LEU A O 1
ATOM 662 N N . ALA A 1 85 ? -7.017 -8.040 15.895 1.00 77.94 85 ALA A N 1
ATOM 663 C CA . ALA A 1 85 ? -7.136 -6.706 15.312 1.00 77.94 85 ALA A CA 1
ATOM 664 C C . ALA A 1 85 ? -8.055 -5.823 16.171 1.00 77.94 85 ALA A C 1
ATOM 666 O O . ALA A 1 85 ? -9.211 -6.164 16.417 1.00 77.94 85 ALA A O 1
ATOM 667 N N . LYS A 1 86 ? -7.532 -4.684 16.636 1.00 83.56 86 LYS A N 1
ATOM 668 C CA . LYS A 1 86 ? -8.316 -3.671 17.353 1.00 83.56 86 LYS A CA 1
ATOM 669 C C . LYS A 1 86 ? -8.911 -2.693 16.341 1.00 83.56 86 LYS A C 1
ATOM 671 O O . LYS A 1 86 ? -8.264 -2.370 15.344 1.00 83.56 86 LYS A O 1
ATOM 676 N N . ARG A 1 87 ? -10.120 -2.221 16.626 1.00 88.12 87 ARG A N 1
ATOM 677 C CA . ARG A 1 87 ? -10.775 -1.133 15.900 1.00 88.12 87 ARG A CA 1
ATOM 678 C C . ARG A 1 87 ? -10.940 0.063 16.819 1.00 88.12 87 ARG A C 1
ATOM 680 O O . ARG A 1 87 ? -11.091 -0.109 18.032 1.00 88.12 87 ARG A O 1
ATOM 687 N N . ASP A 1 88 ? -10.889 1.245 16.234 1.00 87.81 88 ASP A N 1
ATOM 688 C CA . ASP A 1 88 ? -11.253 2.473 16.912 1.00 87.81 88 ASP A CA 1
ATOM 689 C C . ASP A 1 88 ? -12.751 2.447 17.257 1.00 87.81 88 ASP A C 1
ATOM 691 O O . ASP A 1 88 ? -13.577 1.986 16.468 1.00 87.81 88 ASP A O 1
ATOM 695 N N . LYS A 1 89 ? -13.108 2.888 18.467 1.00 91.69 89 LYS A N 1
ATOM 696 C CA . LYS A 1 89 ? -14.497 2.827 18.950 1.00 91.69 89 LYS A CA 1
ATOM 697 C C . LYS A 1 89 ? -15.375 3.949 18.395 1.00 91.69 89 LYS A C 1
ATOM 699 O O . LYS A 1 89 ? -16.589 3.784 18.380 1.00 91.69 89 LYS A O 1
ATOM 704 N N . ALA A 1 90 ? -14.782 5.071 18.000 1.00 93.25 90 ALA A N 1
ATOM 705 C CA . ALA A 1 90 ? -15.498 6.222 17.473 1.00 93.25 90 ALA A CA 1
ATOM 706 C C . ALA A 1 90 ? -15.703 6.101 15.958 1.00 93.25 90 ALA A C 1
ATOM 708 O O . ALA A 1 90 ? -16.806 6.343 15.479 1.00 93.25 90 ALA A O 1
ATOM 709 N N . THR A 1 91 ? -14.671 5.693 15.213 1.00 90.31 91 THR A N 1
ATOM 710 C CA . THR A 1 91 ? -14.741 5.586 13.743 1.00 90.31 91 THR A CA 1
ATOM 711 C C . THR A 1 91 ? -15.107 4.187 13.252 1.00 90.31 91 THR A C 1
ATOM 713 O O . THR A 1 91 ? -15.555 4.027 12.121 1.00 90.31 91 THR A O 1
ATOM 716 N N . GLY A 1 92 ? -14.910 3.151 14.074 1.00 87.12 92 GLY A N 1
ATOM 717 C CA . GLY A 1 92 ? -15.074 1.756 13.658 1.00 87.12 92 GLY A CA 1
ATOM 718 C C . GLY A 1 92 ? -13.957 1.247 12.737 1.00 87.12 92 GLY A C 1
ATOM 719 O O . GLY A 1 92 ? -13.984 0.085 12.322 1.00 87.12 92 GLY A O 1
ATOM 720 N N . GLU A 1 93 ? -12.955 2.072 12.429 1.00 85.88 93 GLU A N 1
ATOM 721 C CA . GLU A 1 93 ? -11.863 1.709 11.532 1.00 85.88 93 GLU A CA 1
ATOM 722 C C . GLU A 1 93 ? -10.781 0.886 12.240 1.00 85.88 93 GLU A C 1
ATOM 724 O O . GLU A 1 93 ? -10.544 1.002 13.443 1.00 85.88 93 GLU A O 1
ATOM 729 N N . GLY A 1 94 ? -10.093 0.026 11.486 1.00 87.44 94 GLY A N 1
ATOM 730 C CA . GLY A 1 94 ? -8.916 -0.677 11.993 1.00 87.44 94 GLY A CA 1
ATOM 731 C C . GLY A 1 94 ? -7.709 0.257 12.069 1.00 87.44 94 GLY A C 1
ATOM 732 O O . GLY A 1 94 ? -7.448 0.995 11.116 1.00 87.44 94 GLY A O 1
ATOM 733 N N . PHE A 1 95 ? -6.934 0.177 13.154 1.00 89.31 95 PHE A N 1
ATOM 734 C CA . PHE A 1 95 ? -5.676 0.922 13.266 1.00 89.31 95 PHE A CA 1
ATOM 735 C C . PHE A 1 95 ? -4.747 0.596 12.098 1.00 89.31 95 PHE A C 1
ATOM 737 O O . PHE A 1 95 ? -4.561 -0.571 11.750 1.00 89.31 95 PHE A O 1
ATOM 744 N N . LYS A 1 96 ? -4.175 1.642 11.504 1.00 90.88 96 LYS A N 1
ATOM 745 C CA . LYS A 1 96 ? -3.278 1.538 10.358 1.00 90.88 96 LYS A CA 1
ATOM 746 C C . LYS A 1 96 ? -1.833 1.408 10.820 1.00 90.88 96 LYS A C 1
ATOM 748 O O . LYS A 1 96 ? -1.428 1.995 11.821 1.00 90.88 96 LYS A O 1
ATOM 753 N N . SER A 1 97 ? -1.049 0.642 10.082 1.00 92.19 97 SER A N 1
ATOM 754 C CA . SER A 1 97 ? 0.393 0.518 10.279 1.00 92.19 97 SER A CA 1
ATOM 755 C C . SER A 1 97 ? 1.110 0.622 8.943 1.00 92.19 97 SER A C 1
ATOM 757 O O . SER A 1 97 ? 0.518 0.388 7.885 1.00 92.19 97 SER A O 1
ATOM 759 N N . LEU A 1 98 ? 2.384 1.002 9.007 1.00 93.56 98 LEU A N 1
ATOM 760 C CA . LEU A 1 98 ? 3.262 1.000 7.850 1.00 93.56 98 LEU A CA 1
ATOM 761 C C . LEU A 1 98 ? 3.798 -0.407 7.624 1.00 93.56 98 LEU A C 1
ATOM 763 O O . LEU A 1 98 ? 4.281 -1.065 8.550 1.00 93.56 98 LEU A O 1
ATOM 767 N N . TYR A 1 99 ? 3.724 -0.832 6.373 1.00 92.38 99 TYR A N 1
ATOM 768 C CA . TYR A 1 99 ? 4.263 -2.088 5.898 1.00 92.38 99 TYR A CA 1
ATOM 769 C C . TYR A 1 99 ? 5.219 -1.844 4.748 1.00 92.38 99 TYR A C 1
ATOM 771 O O . TYR A 1 99 ? 5.057 -0.911 3.960 1.00 92.38 99 TYR A O 1
ATOM 779 N N . CYS A 1 100 ? 6.199 -2.726 4.649 1.00 93.38 100 CYS A N 1
ATOM 780 C CA . CYS A 1 100 ? 7.229 -2.674 3.643 1.00 93.38 100 CYS A CA 1
ATOM 781 C C . CYS A 1 100 ? 7.239 -3.970 2.836 1.00 93.38 100 CYS A C 1
ATOM 783 O O . CYS A 1 100 ? 7.225 -5.063 3.407 1.00 93.38 100 CYS A O 1
ATOM 785 N N . LEU A 1 101 ? 7.220 -3.838 1.514 1.00 92.62 101 LEU A N 1
ATOM 786 C CA . LEU A 1 101 ? 7.192 -4.945 0.569 1.00 92.62 101 LEU A CA 1
ATOM 787 C C . LEU A 1 101 ? 8.438 -4.854 -0.301 1.00 92.62 101 LEU A C 1
ATOM 789 O O . LEU A 1 101 ? 8.721 -3.801 -0.873 1.00 92.62 101 LEU A O 1
ATOM 793 N N . ASP A 1 102 ? 9.168 -5.955 -0.432 1.00 93.69 102 ASP A N 1
ATOM 794 C CA . ASP A 1 102 ? 10.255 -6.025 -1.405 1.00 93.69 102 ASP A CA 1
ATOM 795 C C . ASP A 1 102 ? 9.692 -6.045 -2.825 1.00 93.69 102 ASP A C 1
ATOM 797 O O . ASP A 1 102 ? 8.702 -6.730 -3.100 1.00 93.69 102 ASP A O 1
ATOM 801 N N . ILE A 1 103 ? 10.359 -5.324 -3.722 1.00 93.25 103 ILE A N 1
ATOM 802 C CA . ILE A 1 103 ? 10.053 -5.319 -5.151 1.00 93.25 103 ILE A CA 1
ATOM 803 C C . ILE A 1 103 ? 10.969 -6.340 -5.826 1.00 93.25 103 ILE A C 1
ATOM 805 O O . ILE A 1 103 ? 12.190 -6.262 -5.720 1.00 93.25 103 ILE A O 1
ATOM 809 N N . ASP A 1 104 ? 10.412 -7.344 -6.490 1.00 90.56 104 ASP A N 1
ATOM 810 C CA . ASP A 1 104 ? 11.223 -8.315 -7.218 1.00 90.56 104 ASP A CA 1
ATOM 811 C C . ASP A 1 104 ? 11.777 -7.735 -8.535 1.00 90.56 104 ASP A C 1
ATOM 813 O O . ASP A 1 104 ? 11.406 -6.652 -8.987 1.00 90.56 104 ASP A O 1
ATOM 817 N N . LYS A 1 105 ? 12.667 -8.485 -9.193 1.00 89.56 105 LYS A N 1
ATOM 818 C CA . LYS A 1 105 ? 13.282 -8.090 -10.475 1.00 89.56 105 LYS A CA 1
ATOM 819 C C . LYS A 1 105 ? 12.283 -7.833 -11.614 1.00 89.56 105 LYS A C 1
ATOM 821 O O . LYS A 1 105 ? 12.643 -7.228 -12.616 1.00 89.56 105 LYS A O 1
ATOM 826 N N . ASN A 1 106 ? 11.061 -8.338 -11.487 1.00 88.50 106 ASN A N 1
ATOM 827 C CA . ASN A 1 106 ? 9.985 -8.182 -12.451 1.00 88.50 106 ASN A CA 1
ATOM 828 C C . ASN A 1 106 ? 9.021 -7.046 -12.047 1.00 88.50 106 ASN A C 1
ATOM 830 O O . ASN A 1 106 ? 8.073 -6.790 -12.787 1.00 88.50 106 ASN A O 1
ATOM 834 N N . GLY A 1 107 ? 9.236 -6.374 -10.910 1.00 87.75 107 GLY A N 1
ATOM 835 C CA . GLY A 1 107 ? 8.347 -5.347 -10.359 1.00 87.75 107 GLY A CA 1
ATOM 836 C C . GLY A 1 107 ? 7.218 -5.892 -9.475 1.00 87.75 107 GLY A C 1
ATOM 837 O O . GLY A 1 107 ? 6.358 -5.124 -9.053 1.00 87.75 107 GLY A O 1
ATOM 838 N N . GLY A 1 108 ? 7.190 -7.199 -9.203 1.00 90.31 108 GLY A N 1
ATOM 839 C CA . GLY A 1 108 ? 6.204 -7.829 -8.326 1.00 90.31 108 GLY A CA 1
ATOM 840 C C . GLY A 1 108 ? 6.456 -7.513 -6.852 1.00 90.31 108 GLY A C 1
ATOM 841 O O . GLY A 1 108 ? 7.603 -7.397 -6.420 1.00 90.31 108 GLY A O 1
ATOM 842 N N . LEU A 1 109 ? 5.386 -7.389 -6.065 1.00 91.31 109 LEU A N 1
ATOM 843 C CA . LEU A 1 109 ? 5.470 -7.109 -4.632 1.00 91.31 109 LEU A CA 1
ATOM 844 C C . LEU A 1 109 ? 5.489 -8.406 -3.815 1.00 91.31 109 LEU A C 1
ATOM 846 O O . LEU A 1 109 ? 4.668 -9.301 -4.022 1.00 91.31 109 LEU A O 1
ATOM 850 N N . ARG A 1 110 ? 6.427 -8.511 -2.870 1.00 89.38 110 ARG A N 1
ATOM 851 C CA . ARG A 1 110 ? 6.536 -9.658 -1.952 1.00 89.38 110 ARG A CA 1
ATOM 852 C C . ARG A 1 110 ? 5.687 -9.466 -0.689 1.00 89.38 110 ARG A C 1
ATOM 854 O O . ARG A 1 110 ? 4.946 -8.497 -0.555 1.00 89.38 110 ARG A O 1
ATOM 861 N N . LEU A 1 111 ? 5.773 -10.424 0.239 1.00 87.69 111 LEU A N 1
ATOM 862 C CA . LEU A 1 111 ? 5.015 -10.407 1.491 1.00 87.69 111 LEU A CA 1
ATOM 863 C C . LEU A 1 111 ? 5.294 -9.113 2.286 1.00 87.69 111 LEU A C 1
ATOM 865 O O . LEU A 1 111 ? 6.462 -8.786 2.496 1.00 87.69 111 LEU A O 1
ATOM 869 N N . PRO A 1 112 ? 4.253 -8.406 2.760 1.00 89.56 112 PRO A N 1
ATOM 870 C CA . PRO A 1 112 ? 4.428 -7.221 3.584 1.00 89.56 112 PRO A CA 1
ATOM 871 C C . PRO A 1 112 ? 4.962 -7.567 4.973 1.00 89.56 112 PRO A C 1
ATOM 873 O O . PRO A 1 112 ? 4.380 -8.391 5.680 1.00 89.56 112 PRO A O 1
ATOM 876 N N . LEU A 1 113 ? 6.026 -6.874 5.372 1.00 91.31 113 LEU A N 1
ATOM 877 C CA . LEU A 1 113 ? 6.601 -6.900 6.717 1.00 91.31 113 LEU A CA 1
ATOM 878 C C . LEU A 1 113 ? 6.293 -5.594 7.447 1.00 91.31 113 LEU A C 1
ATOM 880 O O . LEU A 1 113 ? 6.108 -4.556 6.807 1.00 91.31 113 LEU A O 1
ATOM 884 N N . LEU A 1 114 ? 6.216 -5.635 8.777 1.00 91.19 114 LEU A N 1
ATOM 885 C CA . LEU A 1 114 ? 6.039 -4.423 9.576 1.00 91.19 114 LEU A CA 1
ATOM 886 C C . LEU A 1 114 ? 7.232 -3.493 9.364 1.00 91.19 114 LEU A C 1
ATOM 888 O O . LEU A 1 114 ? 8.382 -3.914 9.446 1.00 91.19 114 LEU A O 1
ATOM 892 N N . PHE A 1 115 ? 6.962 -2.211 9.126 1.00 89.88 115 PHE A N 1
ATOM 893 C CA . PHE A 1 115 ? 8.021 -1.234 8.872 1.00 89.88 115 PHE A CA 1
ATOM 894 C C . PHE A 1 115 ? 8.998 -1.087 10.051 1.00 89.88 115 PHE A C 1
ATOM 896 O O . PHE A 1 115 ? 10.160 -0.765 9.846 1.00 89.88 115 PHE A O 1
ATOM 903 N N . SER A 1 116 ? 8.542 -1.348 11.278 1.00 86.06 116 SER A N 1
ATOM 904 C CA . SER A 1 116 ? 9.362 -1.296 12.494 1.00 86.06 116 SER A CA 1
ATOM 905 C C . SER A 1 116 ? 10.287 -2.499 12.698 1.00 86.06 116 SER A C 1
ATOM 907 O O . SER A 1 116 ? 11.091 -2.474 13.622 1.00 86.06 116 SER A O 1
ATOM 909 N N . GLU A 1 117 ? 10.123 -3.573 11.923 1.00 79.44 117 GLU A N 1
ATOM 910 C CA . GLU A 1 117 ? 10.936 -4.797 12.034 1.00 79.44 117 GLU A CA 1
ATOM 911 C C . GLU A 1 117 ? 12.121 -4.812 11.052 1.00 79.44 117 GLU A C 1
ATOM 913 O O . GLU A 1 117 ? 12.830 -5.814 10.963 1.00 79.44 117 GLU A O 1
ATOM 918 N N . LEU A 1 118 ? 12.314 -3.717 10.308 1.00 63.31 118 LEU A N 1
ATOM 919 C CA . LEU A 1 118 ? 13.384 -3.530 9.327 1.00 63.31 118 LEU A CA 1
ATOM 920 C C . LEU A 1 118 ? 14.617 -2.838 9.906 1.00 63.31 118 LEU A C 1
ATOM 922 O O . LEU A 1 118 ? 14.453 -1.944 10.766 1.00 63.31 118 LEU A O 1
#